Protein AF-V8CB15-F1 (afdb_monomer_lite)

Organism: NCBI:txid1357400

Sequence (154 aa):
MNNYNKEKVLSCLHLIQDHIKQIEEIVETHRDIIMREHLSDYCKWDNPPNNTREIYNGIEPKIGVLVKNQLKNILEQRWWSEQEFLDFFDESYSKTTFGINYPLLSLYRFDDKLYPRYYKYPLLVNAKECYLCSQWFEGSREMVLDFLKQYENL

Structure (mmCIF, N/CA/C/O backbone):
data_AF-V8CB15-F1
#
_entry.id   AF-V8CB15-F1
#
loop_
_atom_site.group_PDB
_atom_site.id
_atom_site.type_symbol
_atom_site.label_atom_id
_atom_site.label_alt_id
_atom_site.label_comp_id
_atom_site.label_asym_id
_atom_site.label_entity_id
_atom_site.label_seq_id
_atom_site.pdbx_PDB_ins_code
_atom_site.Cartn_x
_atom_site.Cartn_y
_atom_site.Cartn_z
_atom_site.occupancy
_atom_site.B_iso_or_equiv
_atom_site.auth_seq_id
_atom_site.auth_comp_id
_atom_site.auth_asym_id
_atom_site.auth_atom_id
_atom_site.pdbx_PDB_model_num
ATOM 1 N N . MET A 1 1 ? -13.269 -11.175 48.840 1.00 55.31 1 MET A N 1
ATOM 2 C CA . MET A 1 1 ? -14.140 -10.314 48.001 1.00 55.31 1 MET A CA 1
ATOM 3 C C . MET A 1 1 ? -15.584 -10.753 48.181 1.00 55.31 1 MET A C 1
ATOM 5 O O . MET A 1 1 ? -15.886 -11.893 47.853 1.00 55.31 1 MET A O 1
ATOM 9 N N . ASN A 1 2 ? -16.438 -9.896 48.751 1.00 68.50 2 ASN A N 1
ATOM 10 C CA . ASN A 1 2 ? -17.858 -10.197 48.967 1.00 68.50 2 ASN A CA 1
ATOM 11 C C . ASN A 1 2 ? -18.604 -10.276 47.617 1.00 68.50 2 ASN A C 1
ATOM 13 O O . ASN A 1 2 ? -18.230 -9.563 46.684 1.00 68.50 2 ASN A O 1
ATOM 17 N N . ASN A 1 3 ? -19.619 -11.138 47.509 1.00 71.19 3 ASN A N 1
ATOM 18 C CA . ASN A 1 3 ? -20.297 -11.497 46.250 1.00 71.19 3 ASN A CA 1
ATOM 19 C C . ASN A 1 3 ? -20.827 -10.259 45.493 1.00 71.19 3 ASN A C 1
ATOM 21 O O . ASN A 1 3 ? -20.635 -10.112 44.291 1.00 71.19 3 ASN A O 1
ATOM 25 N N . TYR A 1 4 ? -21.323 -9.280 46.250 1.00 71.69 4 TYR A N 1
ATOM 26 C CA . TYR A 1 4 ? -21.790 -7.979 45.766 1.00 71.69 4 TYR A CA 1
ATOM 27 C C . TYR A 1 4 ? -20.743 -7.165 44.975 1.00 71.69 4 TYR A C 1
ATOM 29 O O . TYR A 1 4 ? -21.076 -6.484 44.008 1.00 71.69 4 TYR A O 1
ATOM 37 N N . ASN A 1 5 ? -19.457 -7.247 45.342 1.00 79.94 5 ASN A N 1
ATOM 38 C CA . ASN A 1 5 ? -18.394 -6.554 44.603 1.00 79.94 5 ASN A CA 1
ATOM 39 C C . ASN A 1 5 ? -18.038 -7.266 43.293 1.00 79.94 5 ASN A C 1
ATOM 41 O O . ASN A 1 5 ? -17.553 -6.614 42.374 1.00 79.94 5 ASN A O 1
ATOM 45 N N . LYS A 1 6 ? -18.275 -8.580 43.189 1.00 80.88 6 LYS A N 1
ATOM 46 C CA . LYS A 1 6 ? -18.034 -9.323 41.946 1.00 80.88 6 LYS A CA 1
ATOM 47 C C . LYS A 1 6 ? -19.081 -8.979 40.891 1.00 80.88 6 LYS A C 1
ATOM 49 O O . LYS A 1 6 ? -18.710 -8.741 39.749 1.00 80.88 6 LYS A O 1
ATOM 54 N N . GLU A 1 7 ? -20.351 -8.872 41.281 1.00 87.75 7 GLU A N 1
ATOM 55 C CA . GLU A 1 7 ? -21.432 -8.514 40.352 1.00 87.75 7 GLU A CA 1
ATOM 56 C C . GLU A 1 7 ? -21.274 -7.105 39.778 1.00 87.75 7 GLU A C 1
ATOM 58 O O . GLU A 1 7 ? -21.422 -6.918 38.575 1.00 87.75 7 GLU A O 1
ATOM 63 N N . LYS A 1 8 ? -20.875 -6.120 40.596 1.00 88.38 8 LYS A N 1
ATOM 64 C CA . LYS A 1 8 ? -20.586 -4.766 40.093 1.00 88.38 8 LYS A CA 1
ATOM 65 C C . LYS A 1 8 ? -19.457 -4.746 39.066 1.00 88.38 8 LYS A C 1
ATOM 67 O O . LYS A 1 8 ? -19.575 -4.070 38.050 1.00 88.38 8 LYS A O 1
ATOM 72 N N . VAL A 1 9 ? -18.373 -5.481 39.325 1.00 88.38 9 VAL A N 1
ATOM 73 C CA . VAL A 1 9 ? -17.241 -5.577 38.391 1.00 88.38 9 VAL A CA 1
ATOM 74 C C . VAL A 1 9 ? -17.665 -6.272 37.096 1.00 88.38 9 VAL A C 1
ATOM 76 O O . VAL A 1 9 ? -17.308 -5.795 36.022 1.00 88.38 9 VAL A O 1
ATOM 79 N N . LEU A 1 10 ? -18.469 -7.338 37.179 1.00 90.50 10 LEU A N 1
ATOM 80 C CA . LEU A 1 10 ? -19.025 -8.011 36.001 1.00 90.50 10 LEU A CA 1
ATOM 81 C C . LEU A 1 10 ? -19.904 -7.077 35.162 1.00 90.50 10 LEU A C 1
ATOM 83 O O . LEU A 1 10 ? -19.750 -7.030 33.946 1.00 90.50 10 LEU A O 1
ATOM 87 N N . SER A 1 11 ? -20.792 -6.309 35.795 1.00 91.56 11 SER A N 1
ATOM 88 C CA . SER A 1 11 ? -21.647 -5.357 35.079 1.00 91.56 11 SER A CA 1
ATOM 89 C C . SER A 1 11 ? -20.836 -4.273 34.372 1.00 91.56 11 SER A C 1
ATOM 91 O O . SER A 1 11 ? -21.135 -3.940 33.228 1.00 91.56 11 SER A O 1
ATOM 93 N N . CYS A 1 12 ? -19.781 -3.752 35.007 1.00 90.31 12 CYS A N 1
ATOM 94 C CA . CYS A 1 12 ? -18.884 -2.797 34.355 1.00 90.31 12 CYS A CA 1
ATOM 95 C C . CYS A 1 12 ? -18.137 -3.419 33.166 1.00 90.31 12 CYS A C 1
ATOM 97 O O . CYS A 1 12 ? -17.974 -2.754 32.148 1.00 90.31 12 CYS A O 1
ATOM 99 N N . LEU A 1 13 ? -17.700 -4.678 33.270 1.00 91.38 13 LEU A N 1
ATOM 100 C CA . LEU A 1 13 ? -17.035 -5.378 32.168 1.00 91.38 13 LEU A CA 1
ATOM 101 C C . LEU A 1 13 ? -17.964 -5.568 30.967 1.00 91.38 13 LEU A C 1
ATOM 103 O O . LEU A 1 13 ? -17.555 -5.258 29.852 1.00 91.38 13 LEU A O 1
ATOM 107 N N . HIS A 1 14 ? -19.209 -5.999 31.189 1.00 92.75 14 HIS A N 1
ATOM 108 C CA . HIS A 1 14 ? -20.195 -6.107 30.110 1.00 92.75 14 HIS A CA 1
ATOM 109 C C . HIS A 1 14 ? -20.458 -4.752 29.444 1.00 92.75 14 HIS A C 1
ATOM 111 O O . HIS A 1 14 ? -20.492 -4.671 28.222 1.00 92.75 14 HIS A O 1
ATOM 117 N N . LEU A 1 15 ? -20.558 -3.673 30.229 1.00 94.12 15 LEU A N 1
ATOM 118 C CA . LEU A 1 15 ? -20.746 -2.327 29.683 1.00 94.12 15 LEU A CA 1
ATOM 119 C C . LEU A 1 15 ? -19.559 -1.889 28.806 1.00 94.12 15 LEU A C 1
ATOM 121 O O . LEU A 1 15 ? -19.750 -1.314 27.739 1.00 94.12 15 LEU A O 1
ATOM 125 N N . ILE A 1 16 ? -18.328 -2.181 29.241 1.00 93.62 16 ILE A N 1
ATOM 126 C CA . ILE A 1 16 ? -17.115 -1.891 28.463 1.00 93.62 16 ILE A CA 1
ATOM 127 C C . ILE A 1 16 ? -17.101 -2.700 27.162 1.00 93.62 16 ILE A C 1
ATOM 129 O O . ILE A 1 16 ? -16.774 -2.150 26.115 1.00 93.62 16 ILE A O 1
ATOM 133 N N . GLN A 1 17 ? -17.472 -3.980 27.211 1.00 94.12 17 GLN A N 1
ATOM 134 C CA . GLN A 1 17 ? -17.543 -4.839 26.026 1.00 94.12 17 GLN A CA 1
ATOM 135 C C . GLN A 1 17 ? -18.576 -4.332 25.013 1.00 94.12 17 GLN A C 1
ATOM 137 O O . GLN A 1 17 ? -18.271 -4.255 23.824 1.00 94.12 17 GLN A O 1
ATOM 142 N N . ASP A 1 18 ? -19.753 -3.911 25.477 1.00 95.56 18 ASP A N 1
ATOM 143 C CA . ASP A 1 18 ? -20.781 -3.321 24.616 1.00 95.56 18 ASP A CA 1
ATOM 144 C C . ASP A 1 18 ? -20.306 -2.015 23.971 1.00 95.56 18 ASP A C 1
ATOM 146 O O . ASP A 1 18 ? -20.533 -1.790 22.782 1.00 95.56 18 ASP A O 1
ATOM 150 N N . HIS A 1 19 ? -19.610 -1.158 24.724 1.00 92.75 19 HIS A N 1
ATOM 151 C CA . HIS A 1 19 ? -19.047 0.075 24.175 1.00 92.75 19 HIS A CA 1
ATOM 152 C C . HIS A 1 19 ? -17.961 -0.198 23.128 1.00 92.75 19 HIS A C 1
ATOM 154 O O . HIS A 1 19 ? -17.941 0.472 22.098 1.00 92.75 19 HIS A O 1
ATOM 160 N N . ILE A 1 20 ? -17.083 -1.181 23.356 1.00 92.06 20 ILE A N 1
ATOM 161 C CA . ILE A 1 20 ? -16.073 -1.594 22.367 1.00 92.06 20 ILE A CA 1
ATOM 162 C C . ILE A 1 20 ? -16.763 -2.042 21.079 1.00 92.06 20 ILE A C 1
ATOM 164 O O . ILE A 1 20 ? -16.427 -1.544 20.008 1.00 92.06 20 ILE A O 1
ATOM 168 N N . LYS A 1 21 ? -17.789 -2.889 21.192 1.00 91.75 21 LYS A N 1
ATOM 169 C CA . LYS A 1 21 ? -18.546 -3.373 20.035 1.00 91.75 21 LYS A CA 1
ATOM 170 C C . LYS A 1 21 ? -19.199 -2.232 19.244 1.00 91.75 21 LYS A C 1
ATOM 172 O O . LYS A 1 21 ? -19.147 -2.223 18.019 1.00 91.75 21 LYS A O 1
ATOM 177 N N . GLN A 1 22 ? -19.784 -1.247 19.930 1.00 91.38 22 GLN A N 1
ATOM 178 C CA . GLN A 1 22 ? -20.363 -0.071 19.269 1.00 91.38 22 GLN A CA 1
ATOM 179 C C . GLN A 1 22 ? -19.300 0.766 18.543 1.00 91.38 22 GLN A C 1
ATOM 181 O O . GLN A 1 22 ? -19.551 1.261 17.447 1.00 91.38 22 GLN A O 1
ATOM 186 N N . ILE A 1 23 ? -18.107 0.918 19.125 1.00 88.94 23 ILE A N 1
ATOM 187 C CA . ILE A 1 23 ? -16.990 1.622 18.479 1.00 88.94 23 ILE A CA 1
ATOM 188 C C . ILE A 1 23 ? -16.541 0.874 17.219 1.00 88.94 23 ILE A C 1
ATOM 190 O O . ILE A 1 23 ? -16.336 1.509 16.187 1.00 88.94 23 ILE A O 1
ATOM 194 N N . GLU A 1 24 ? -16.430 -0.453 17.279 1.00 82.31 24 GLU A N 1
ATOM 195 C CA . GLU A 1 24 ? -16.081 -1.289 16.124 1.00 82.31 24 GLU A CA 1
ATOM 196 C C . GLU A 1 24 ? -17.104 -1.135 14.986 1.00 82.31 24 GLU A C 1
ATOM 198 O O . GLU A 1 24 ? -16.712 -0.895 13.844 1.00 82.31 24 GLU A O 1
ATOM 203 N N . GLU A 1 25 ? -18.408 -1.167 15.291 1.00 88.44 25 GLU A N 1
ATOM 204 C CA . GLU A 1 25 ? -19.475 -0.937 14.302 1.00 88.44 25 GLU A CA 1
ATOM 205 C C . GLU A 1 25 ? -19.405 0.464 13.675 1.00 88.44 25 GLU A C 1
ATOM 207 O O . GLU A 1 25 ? -19.596 0.616 12.464 1.00 88.44 25 GLU A O 1
ATOM 212 N N . ILE A 1 26 ? -19.103 1.497 14.470 1.00 85.81 26 ILE A N 1
ATOM 213 C CA . ILE A 1 26 ? -18.939 2.867 13.968 1.00 85.81 26 ILE A CA 1
ATOM 214 C C . ILE A 1 26 ? -17.732 2.954 13.035 1.00 85.81 26 ILE A C 1
ATOM 216 O O . ILE A 1 26 ? -17.846 3.542 11.961 1.00 85.81 26 ILE A O 1
ATOM 220 N N . VAL A 1 27 ? -16.594 2.371 13.419 1.00 78.50 27 VAL A N 1
ATOM 221 C CA . VAL A 1 27 ? -15.369 2.371 12.607 1.00 78.50 27 VAL A CA 1
ATOM 222 C C . VAL A 1 27 ? -15.600 1.649 11.281 1.00 78.50 27 VAL A C 1
ATOM 224 O O . VAL A 1 27 ? -15.218 2.179 10.236 1.00 78.50 27 VAL A O 1
ATOM 227 N N . GLU A 1 28 ? -16.275 0.498 11.295 1.00 75.88 28 GLU A N 1
ATOM 228 C CA . GLU A 1 28 ? -16.602 -0.242 10.072 1.00 75.88 28 GLU A CA 1
ATOM 229 C C . GLU A 1 28 ? -17.559 0.550 9.176 1.00 75.88 28 GLU A C 1
ATOM 231 O O . GLU A 1 28 ? -17.328 0.693 7.979 1.00 75.88 28 GLU A O 1
ATOM 236 N N . THR A 1 29 ? -18.589 1.166 9.761 1.00 77.06 29 THR A N 1
ATOM 237 C CA . THR A 1 29 ? -19.526 2.017 9.014 1.00 77.06 29 THR A CA 1
ATOM 238 C C . THR A 1 29 ? -18.815 3.221 8.395 1.00 77.06 29 THR A C 1
ATOM 240 O O . THR A 1 29 ? -19.098 3.594 7.258 1.00 77.06 29 THR A O 1
ATOM 243 N N . HIS A 1 30 ? -17.877 3.836 9.120 1.00 76.94 30 HIS A N 1
ATOM 244 C CA . HIS A 1 30 ? -17.100 4.962 8.608 1.00 76.94 30 HIS A CA 1
ATOM 245 C C . HIS A 1 30 ? -16.177 4.534 7.466 1.00 76.94 30 HIS A C 1
ATOM 247 O O . HIS A 1 30 ? -16.105 5.233 6.457 1.00 76.94 30 HIS A O 1
ATOM 253 N N . ARG A 1 31 ? -15.533 3.362 7.583 1.00 68.44 31 ARG A N 1
ATOM 254 C CA . ARG A 1 31 ? -14.768 2.752 6.487 1.00 68.44 31 ARG A CA 1
ATOM 255 C C . ARG A 1 31 ? -15.654 2.599 5.254 1.00 68.44 31 ARG A C 1
ATOM 257 O O . ARG A 1 31 ? -15.278 3.057 4.181 1.00 68.44 31 ARG A O 1
ATOM 264 N N . ASP A 1 32 ? -16.845 2.038 5.420 1.00 67.38 32 ASP A N 1
ATOM 265 C CA . ASP A 1 32 ? -17.828 1.852 4.353 1.00 67.38 32 ASP A CA 1
ATOM 266 C C . ASP A 1 32 ? -18.251 3.169 3.688 1.00 67.38 32 ASP A C 1
ATOM 268 O O . ASP A 1 32 ? -18.357 3.240 2.465 1.00 67.38 32 ASP A O 1
ATOM 272 N N . ILE A 1 33 ? -18.492 4.222 4.474 1.00 71.75 33 ILE A N 1
ATOM 273 C CA . ILE A 1 33 ? -18.868 5.549 3.965 1.00 71.75 33 ILE A CA 1
ATOM 274 C C . ILE A 1 33 ? -17.726 6.153 3.151 1.00 71.75 33 ILE A C 1
ATOM 276 O O . ILE A 1 33 ? -17.956 6.565 2.016 1.00 71.75 33 ILE A O 1
ATOM 280 N N . ILE A 1 34 ? -16.503 6.147 3.686 1.00 68.50 34 ILE A N 1
ATOM 281 C CA . ILE A 1 34 ? -15.326 6.683 2.991 1.00 68.50 34 ILE A CA 1
ATOM 282 C C . ILE A 1 34 ? -15.082 5.901 1.693 1.00 68.50 34 ILE A C 1
ATOM 284 O O . ILE A 1 34 ? -14.853 6.495 0.638 1.00 68.50 34 ILE A O 1
ATOM 288 N N . MET A 1 35 ? -15.198 4.570 1.736 1.00 64.75 35 MET A N 1
ATOM 289 C CA . MET A 1 35 ? -15.091 3.733 0.541 1.00 64.75 35 MET A CA 1
ATOM 290 C C . MET A 1 35 ? -16.180 4.089 -0.478 1.00 64.75 35 MET A C 1
ATOM 292 O O . MET A 1 35 ? -15.878 4.215 -1.661 1.00 64.75 35 MET A O 1
ATOM 296 N N . ARG A 1 36 ? -17.430 4.316 -0.044 1.00 65.62 36 ARG A N 1
ATOM 297 C CA . ARG A 1 36 ? -18.547 4.703 -0.927 1.00 65.62 36 ARG A CA 1
ATOM 298 C C . ARG A 1 36 ? -18.391 6.089 -1.542 1.00 65.62 36 ARG A C 1
ATOM 300 O O . ARG A 1 36 ? -18.732 6.250 -2.711 1.00 65.62 36 ARG A O 1
ATOM 307 N N . GLU A 1 37 ? -17.871 7.064 -0.805 1.00 65.00 37 GLU A N 1
ATOM 308 C CA . GLU A 1 37 ? -17.544 8.384 -1.355 1.00 65.00 37 GLU A CA 1
ATOM 309 C C . GLU A 1 37 ? -16.443 8.278 -2.425 1.00 65.00 37 GLU A C 1
ATOM 311 O O . GLU A 1 37 ? -16.553 8.894 -3.487 1.00 65.00 37 GLU A O 1
ATOM 316 N N . HIS A 1 38 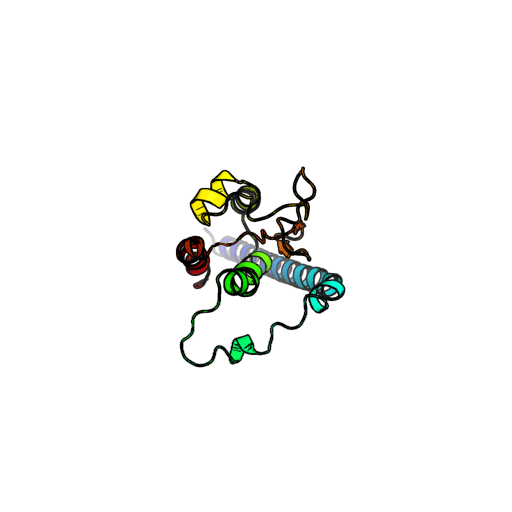? -15.451 7.403 -2.222 1.00 59.00 38 HIS A N 1
ATOM 317 C CA . HIS A 1 38 ? -14.384 7.144 -3.196 1.00 59.00 38 HIS A CA 1
ATOM 318 C C . HIS A 1 38 ? -14.747 6.163 -4.333 1.00 59.00 38 HIS A C 1
ATOM 320 O O . HIS A 1 38 ? -14.019 6.091 -5.331 1.00 59.00 38 HIS A O 1
ATOM 326 N N . LEU A 1 39 ? -15.886 5.453 -4.275 1.00 50.75 39 LEU A N 1
ATOM 327 C CA . LEU A 1 39 ? -16.321 4.511 -5.327 1.00 50.75 39 LEU A CA 1
ATOM 328 C C . LEU A 1 39 ? -16.460 5.175 -6.711 1.00 50.75 39 LEU A C 1
ATOM 330 O O . LEU A 1 39 ? -16.290 4.502 -7.727 1.00 50.75 39 LEU A O 1
ATOM 334 N N . SER A 1 40 ? -16.714 6.486 -6.780 1.00 51.41 40 SER A N 1
ATOM 335 C CA . SER A 1 40 ? -16.752 7.253 -8.040 1.00 51.41 40 SER A CA 1
ATOM 336 C C . SER A 1 40 ? -15.450 7.145 -8.852 1.00 51.41 40 SER A C 1
ATOM 338 O O . SER A 1 40 ? -15.488 7.054 -10.085 1.00 51.41 40 SER A O 1
ATOM 340 N N . ASP A 1 41 ? -14.301 7.127 -8.175 1.00 47.88 41 ASP A N 1
ATOM 341 C CA . ASP A 1 41 ? -12.984 7.050 -8.816 1.00 47.88 41 ASP A CA 1
ATOM 342 C C . ASP A 1 41 ? -12.465 5.611 -8.894 1.00 47.88 41 ASP A C 1
ATOM 344 O O . ASP A 1 41 ? -11.790 5.246 -9.861 1.00 47.88 41 ASP A O 1
ATOM 348 N N . TYR A 1 42 ? -12.884 4.762 -7.951 1.00 47.81 42 TYR A N 1
ATOM 349 C CA . TYR A 1 42 ? -12.592 3.329 -7.932 1.00 47.81 42 TYR A CA 1
ATOM 350 C C . TYR A 1 42 ? -13.239 2.580 -9.114 1.00 47.81 42 TYR A C 1
ATOM 352 O O . TYR A 1 42 ? -12.598 1.755 -9.765 1.00 47.81 42 TYR A O 1
ATOM 360 N N . CYS A 1 43 ? -14.477 2.933 -9.482 1.00 44.28 43 CYS A N 1
ATOM 361 C CA . CYS A 1 43 ? -15.183 2.369 -10.641 1.00 44.28 43 CYS A CA 1
ATOM 362 C C . CYS A 1 43 ? -14.553 2.751 -11.997 1.00 44.28 43 CYS A C 1
ATOM 364 O O . CYS A 1 43 ? -14.877 2.140 -13.015 1.00 44.28 43 CYS A O 1
ATOM 366 N N . LYS A 1 44 ? -13.643 3.739 -12.035 1.00 45.81 44 LYS A N 1
ATOM 367 C CA . LYS A 1 44 ? -12.914 4.164 -13.245 1.00 45.81 44 LYS A CA 1
ATOM 368 C C . LYS A 1 44 ? -11.548 3.494 -13.405 1.00 45.81 44 LYS A C 1
ATOM 370 O O . LYS A 1 44 ? -10.870 3.774 -14.396 1.00 45.81 44 LYS A O 1
ATOM 375 N N . TRP A 1 45 ? -11.132 2.622 -12.478 1.00 48.12 45 TRP A N 1
ATOM 376 C CA . TRP A 1 45 ? -9.894 1.825 -12.593 1.00 48.12 45 TRP A CA 1
ATOM 377 C C . TRP A 1 45 ? -9.970 0.681 -13.612 1.00 48.12 45 TRP A C 1
ATOM 379 O O . TRP A 1 45 ? -9.034 -0.121 -13.702 1.00 48.12 45 TRP A O 1
ATOM 389 N N . ASP A 1 46 ? -11.075 0.669 -14.366 1.00 43.94 46 ASP A N 1
ATOM 390 C CA . ASP A 1 46 ? -11.608 -0.377 -15.222 1.00 43.94 46 ASP A CA 1
ATOM 391 C C . ASP A 1 46 ? -11.801 -1.699 -14.481 1.00 43.94 46 ASP A C 1
ATOM 393 O O . ASP A 1 46 ? -10.968 -2.124 -13.679 1.00 43.94 46 ASP A O 1
ATOM 397 N N . ASN A 1 47 ? -12.940 -2.345 -14.755 1.00 47.59 47 ASN A N 1
ATOM 398 C CA . ASN A 1 47 ? -13.207 -3.716 -14.342 1.00 47.59 47 ASN A CA 1
ATOM 399 C C . ASN A 1 47 ? -11.904 -4.517 -14.476 1.00 47.59 47 ASN A C 1
ATOM 401 O O . ASN A 1 47 ? -11.364 -4.557 -15.594 1.00 47.59 47 ASN A O 1
ATOM 405 N N . PRO A 1 48 ? -11.376 -5.163 -13.411 1.00 43.22 48 PRO A N 1
ATOM 406 C CA . PRO A 1 48 ? -10.449 -6.250 -13.668 1.00 43.22 48 PRO A CA 1
ATOM 407 C C . PRO A 1 48 ? -11.166 -7.119 -14.704 1.00 43.22 48 PRO A C 1
ATOM 409 O O . PRO A 1 48 ? -12.378 -7.336 -14.557 1.00 43.22 48 PRO A O 1
ATOM 412 N N . PRO A 1 49 ? -10.511 -7.549 -15.799 1.00 36.19 49 PRO A N 1
ATOM 413 C CA . PRO A 1 49 ? -11.149 -8.546 -16.639 1.00 36.19 49 PRO A CA 1
ATOM 414 C C . PRO A 1 49 ? -11.684 -9.624 -15.691 1.00 36.19 49 PRO A C 1
ATOM 416 O O . PRO A 1 49 ? -11.013 -9.946 -14.706 1.00 36.19 49 PRO A O 1
ATOM 419 N N . ASN A 1 50 ? -12.887 -10.145 -15.952 1.00 39.09 50 ASN A N 1
ATOM 420 C CA . ASN A 1 50 ? -13.525 -11.228 -15.183 1.00 39.09 50 ASN A CA 1
ATOM 421 C C . ASN A 1 50 ? -12.590 -12.450 -14.925 1.00 39.09 50 ASN A C 1
ATOM 423 O O . ASN A 1 50 ? -12.941 -13.356 -14.175 1.00 39.09 50 ASN A O 1
ATOM 427 N N . ASN A 1 51 ? -11.377 -12.430 -15.488 1.00 43.84 51 ASN A N 1
ATOM 428 C CA . ASN A 1 51 ? -10.123 -13.091 -15.120 1.00 43.84 51 ASN A CA 1
ATOM 429 C C . ASN A 1 51 ? -9.891 -13.443 -13.646 1.00 43.84 51 ASN A C 1
ATOM 431 O O . ASN A 1 51 ? -9.322 -14.500 -13.430 1.00 43.84 51 ASN A O 1
ATOM 435 N N . THR A 1 52 ? -10.374 -12.753 -12.606 1.00 43.62 52 THR A N 1
ATOM 436 C CA . THR A 1 52 ? -10.171 -13.323 -11.246 1.00 43.62 52 THR A CA 1
ATOM 437 C C . THR A 1 52 ? -10.810 -14.720 -11.092 1.00 43.62 52 THR A C 1
ATOM 439 O O . THR A 1 52 ? -10.369 -15.505 -10.260 1.00 43.62 52 THR A O 1
ATOM 442 N N . ARG A 1 53 ? -11.795 -15.069 -11.941 1.00 40.25 53 ARG A N 1
ATOM 443 C CA . ARG A 1 53 ? -12.349 -16.431 -12.094 1.00 40.25 53 ARG A CA 1
ATOM 444 C C . ARG A 1 53 ? -11.892 -17.157 -13.374 1.00 40.25 53 ARG A C 1
ATOM 446 O O . ARG A 1 53 ? -12.184 -18.336 -13.529 1.00 40.25 53 ARG A O 1
ATOM 453 N N . GLU A 1 54 ? -11.167 -16.472 -14.258 1.00 41.03 54 GLU A N 1
ATOM 454 C CA . GLU A 1 54 ? -10.661 -16.949 -15.555 1.00 41.03 54 GLU A CA 1
ATOM 455 C C . GLU A 1 54 ? -9.114 -16.890 -15.648 1.00 41.03 54 GLU A C 1
ATOM 457 O O . GLU A 1 54 ? -8.558 -16.686 -16.730 1.00 41.03 54 GLU A O 1
ATOM 462 N N . ILE A 1 55 ? -8.377 -17.099 -14.545 1.00 47.41 55 ILE A N 1
ATOM 463 C CA . ILE A 1 55 ? -6.966 -17.527 -14.627 1.00 47.41 55 ILE A CA 1
ATOM 464 C C . ILE A 1 55 ? -6.986 -18.980 -15.133 1.00 47.41 55 ILE A C 1
ATOM 466 O O . ILE A 1 55 ? -6.906 -19.946 -14.378 1.00 47.41 55 ILE A O 1
ATOM 470 N N . TYR A 1 56 ? -7.210 -19.132 -16.438 1.00 45.97 56 TYR A N 1
ATOM 471 C CA . TYR A 1 56 ? -7.232 -20.396 -17.160 1.00 45.97 56 TYR A CA 1
ATOM 472 C C . TYR A 1 56 ? -5.820 -21.021 -17.213 1.00 45.97 56 TYR A C 1
ATOM 474 O O . TYR A 1 56 ? -4.840 -20.361 -17.556 1.00 45.97 56 TYR A O 1
ATOM 482 N N . ASN A 1 57 ? -5.754 -22.335 -16.971 1.00 50.50 57 ASN A N 1
ATOM 483 C CA . ASN A 1 57 ? -4.709 -23.268 -17.430 1.00 50.50 57 ASN A CA 1
ATOM 484 C C . ASN A 1 57 ? -3.289 -23.159 -16.830 1.00 50.50 57 ASN A C 1
ATOM 486 O O . ASN A 1 57 ? -2.314 -23.406 -17.535 1.00 50.50 57 ASN A O 1
ATOM 490 N N . GLY A 1 58 ? -3.141 -22.851 -15.536 1.00 56.50 58 GLY A N 1
ATOM 491 C CA . GLY A 1 58 ? -1.849 -23.008 -14.840 1.00 56.50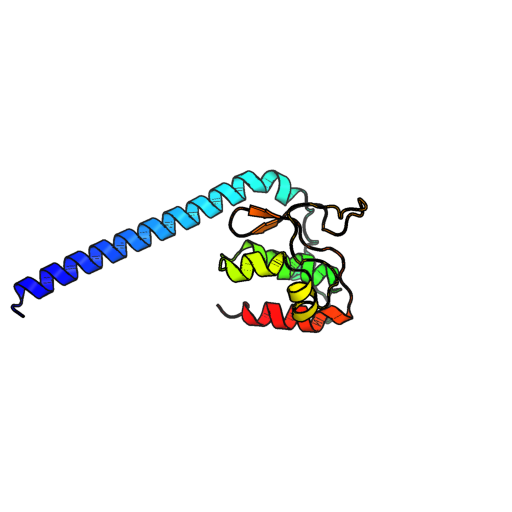 58 GLY A CA 1
ATOM 492 C C . GLY A 1 58 ? -0.757 -22.007 -15.243 1.00 56.50 58 GLY A C 1
ATOM 493 O O . GLY A 1 58 ? 0.418 -22.251 -14.981 1.00 56.50 58 GLY A O 1
ATOM 494 N N . ILE A 1 59 ? -1.130 -20.889 -15.876 1.00 68.69 59 ILE A N 1
ATOM 495 C CA . ILE A 1 59 ? -0.209 -19.799 -16.217 1.00 68.69 59 ILE A CA 1
ATOM 496 C C . ILE A 1 59 ? -0.235 -18.760 -15.098 1.00 68.69 59 ILE A C 1
ATOM 498 O O . ILE A 1 59 ? -1.277 -18.185 -14.785 1.00 68.69 59 ILE A O 1
ATOM 502 N N . GLU A 1 60 ? 0.928 -18.503 -14.513 1.00 77.50 60 GLU A N 1
ATOM 503 C CA . GLU A 1 60 ? 1.087 -17.529 -13.441 1.00 77.50 60 GLU A CA 1
ATOM 504 C C . GLU A 1 60 ? 0.916 -16.083 -13.968 1.00 77.50 60 GLU A C 1
ATOM 506 O O . GLU A 1 60 ? 1.491 -15.731 -15.006 1.00 77.50 60 GLU A O 1
ATOM 511 N N . PRO A 1 61 ? 0.135 -15.210 -13.298 1.00 84.81 61 PRO A N 1
ATOM 512 C CA . PRO A 1 61 ? -0.068 -13.836 -13.756 1.00 84.81 61 PRO A CA 1
ATOM 513 C C . PRO A 1 61 ? 1.232 -13.032 -13.669 1.00 84.81 61 PRO A C 1
ATOM 515 O O . PRO A 1 61 ? 1.974 -13.190 -12.706 1.00 84.81 61 PRO A O 1
ATOM 518 N N . LYS A 1 62 ? 1.484 -12.115 -14.618 1.00 90.06 62 LYS A N 1
ATOM 519 C CA . LYS A 1 62 ? 2.627 -11.171 -14.575 1.00 90.06 62 LYS A CA 1
ATOM 520 C C . LYS A 1 62 ? 2.671 -10.398 -13.255 1.00 90.06 62 LYS A C 1
ATOM 522 O O . LYS A 1 62 ? 1.616 -10.041 -12.729 1.00 90.06 62 LYS A O 1
ATOM 527 N N . 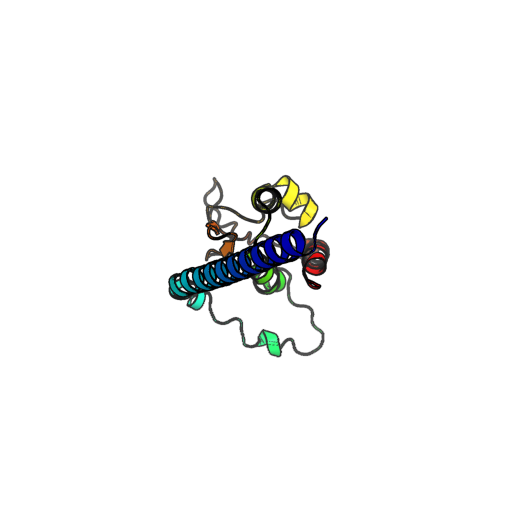ILE A 1 63 ? 3.867 -10.047 -12.778 1.00 92.44 63 ILE A N 1
ATOM 528 C CA . ILE A 1 63 ? 4.033 -9.428 -11.451 1.00 92.44 63 ILE A CA 1
ATOM 529 C C . ILE A 1 63 ? 3.233 -8.132 -11.292 1.00 92.44 63 ILE A C 1
ATOM 531 O O . ILE A 1 63 ? 2.580 -7.920 -10.275 1.00 92.44 63 ILE A O 1
ATOM 535 N N . GLY A 1 64 ? 3.190 -7.299 -12.336 1.00 89.31 64 GLY A N 1
ATOM 536 C CA . GLY A 1 64 ? 2.404 -6.067 -12.316 1.00 89.31 64 GLY A CA 1
ATOM 537 C C . GLY A 1 64 ? 0.911 -6.329 -12.098 1.00 89.31 64 GLY A C 1
ATOM 538 O O . GLY A 1 64 ? 0.267 -5.575 -11.381 1.00 89.31 64 GLY A O 1
ATOM 539 N N . VAL A 1 65 ? 0.368 -7.421 -12.651 1.00 88.56 65 VAL A N 1
ATOM 540 C CA . VAL A 1 65 ? -1.037 -7.826 -12.456 1.00 88.56 65 VAL A CA 1
ATOM 541 C C . VAL A 1 65 ? -1.254 -8.371 -11.047 1.00 88.56 65 VAL A C 1
ATOM 543 O O . VAL A 1 65 ? -2.233 -8.000 -10.403 1.00 88.56 65 VAL A O 1
ATOM 546 N N . LEU A 1 66 ? -0.334 -9.206 -10.556 1.00 90.38 66 LEU A N 1
ATOM 547 C CA . LEU A 1 66 ? -0.371 -9.729 -9.190 1.00 90.38 66 LEU A CA 1
ATOM 548 C C . LEU A 1 66 ? -0.405 -8.588 -8.173 1.00 90.38 66 LEU A C 1
ATOM 550 O O . LEU A 1 66 ? -1.295 -8.542 -7.333 1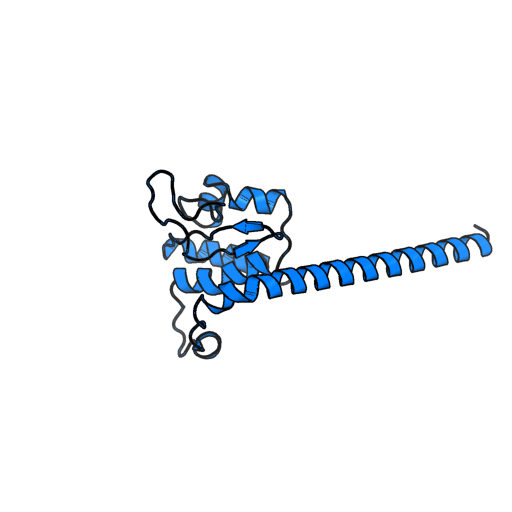.00 90.38 66 LEU A O 1
ATOM 554 N N . VAL A 1 67 ? 0.498 -7.617 -8.302 1.00 93.00 67 VAL A N 1
ATOM 555 C CA . VAL A 1 67 ? 0.549 -6.453 -7.414 1.00 93.00 67 VAL A CA 1
ATOM 556 C C . VAL A 1 67 ? -0.703 -5.589 -7.547 1.00 93.00 67 VAL A C 1
ATOM 558 O O . VAL A 1 67 ? -1.315 -5.222 -6.543 1.00 93.00 67 VAL A O 1
ATOM 561 N N . LYS A 1 68 ? -1.104 -5.288 -8.788 1.00 88.12 68 LYS A N 1
ATOM 562 C CA . LYS A 1 68 ? -2.276 -4.459 -9.084 1.00 88.12 68 LYS A CA 1
ATOM 563 C C . LYS A 1 68 ? -3.551 -5.014 -8.441 1.00 88.12 68 LYS A C 1
ATOM 565 O O . LYS A 1 68 ? -4.412 -4.229 -8.058 1.00 88.12 68 LYS A O 1
ATOM 570 N N . ASN A 1 69 ? -3.661 -6.337 -8.330 1.00 86.56 69 ASN A N 1
ATOM 571 C CA . ASN A 1 69 ? -4.848 -7.003 -7.809 1.00 86.56 69 ASN A CA 1
ATOM 572 C C . ASN A 1 69 ? -4.698 -7.391 -6.332 1.00 86.56 69 ASN A C 1
ATOM 574 O O . ASN A 1 69 ? -5.495 -6.967 -5.506 1.00 86.56 69 ASN A O 1
ATOM 578 N N . GLN A 1 70 ? -3.700 -8.203 -5.987 1.00 90.69 70 GLN A N 1
ATOM 579 C CA . GLN A 1 70 ? -3.584 -8.807 -4.658 1.00 90.69 70 GLN A CA 1
ATOM 580 C C . GLN A 1 70 ? -2.961 -7.853 -3.638 1.00 90.69 70 GLN A C 1
ATOM 582 O O . GLN A 1 70 ? -3.566 -7.601 -2.599 1.00 90.69 70 GLN A O 1
ATOM 587 N N . LEU A 1 71 ? -1.791 -7.280 -3.944 1.00 93.31 71 LEU A N 1
ATOM 588 C CA . LEU A 1 71 ? -1.107 -6.372 -3.015 1.00 93.31 71 LEU A CA 1
ATOM 589 C C . LEU A 1 71 ? -1.937 -5.116 -2.754 1.00 93.31 71 LEU A C 1
ATOM 591 O O . LEU A 1 71 ? -2.096 -4.719 -1.606 1.00 93.31 71 LEU A O 1
ATOM 595 N N . LYS A 1 72 ? -2.537 -4.549 -3.806 1.00 91.44 72 LYS A N 1
ATOM 596 C CA . LYS A 1 72 ? -3.511 -3.459 -3.686 1.00 91.44 72 LYS A CA 1
ATOM 597 C C . LYS A 1 72 ? -4.614 -3.781 -2.673 1.00 91.44 72 LYS A C 1
ATOM 599 O O . LYS A 1 72 ? -4.826 -3.006 -1.747 1.00 91.44 72 LYS A O 1
ATOM 604 N N . ASN A 1 73 ? -5.287 -4.921 -2.841 1.00 88.81 73 ASN A N 1
ATOM 605 C CA . ASN A 1 73 ? -6.394 -5.306 -1.968 1.00 88.81 73 ASN A CA 1
ATOM 606 C C . ASN A 1 73 ? -5.939 -5.447 -0.512 1.00 88.81 73 ASN A C 1
ATOM 608 O O . ASN A 1 73 ? -6.599 -4.917 0.375 1.00 88.81 73 ASN A O 1
ATOM 612 N N . ILE A 1 74 ? -4.800 -6.102 -0.268 1.00 91.62 74 ILE A N 1
ATOM 613 C CA . ILE A 1 74 ? -4.256 -6.257 1.088 1.00 91.62 74 ILE A CA 1
ATOM 614 C C . ILE A 1 74 ? -3.934 -4.899 1.725 1.00 91.62 74 ILE A C 1
ATOM 616 O O . ILE A 1 74 ? -4.229 -4.701 2.903 1.00 91.62 74 ILE A O 1
ATOM 620 N N . LEU A 1 75 ? -3.380 -3.954 0.960 1.00 93.94 75 LEU A N 1
ATOM 621 C CA . LEU A 1 75 ? -3.054 -2.617 1.457 1.00 93.94 75 LEU A CA 1
ATOM 622 C C . LEU A 1 75 ? -4.298 -1.822 1.880 1.00 93.94 75 LEU A C 1
ATOM 624 O O . LEU A 1 75 ? -4.255 -1.154 2.907 1.00 93.94 75 LEU A O 1
ATOM 628 N N . GLU A 1 76 ? -5.399 -1.899 1.133 1.00 89.94 76 GLU A N 1
ATOM 629 C CA . GLU A 1 76 ? -6.606 -1.098 1.408 1.00 89.94 76 GLU A CA 1
ATOM 630 C C . GLU A 1 76 ? -7.575 -1.745 2.404 1.00 89.94 76 GLU A C 1
ATOM 632 O O . GLU A 1 76 ? -8.327 -1.049 3.083 1.00 89.94 76 GLU A O 1
ATOM 637 N N . GLN A 1 77 ? -7.586 -3.077 2.501 1.00 86.38 77 GLN A N 1
ATOM 638 C CA . GLN A 1 77 ? -8.523 -3.803 3.369 1.00 86.38 77 GLN A CA 1
ATOM 639 C C . GLN A 1 77 ? -8.087 -3.841 4.835 1.00 86.38 77 GLN A C 1
ATOM 641 O O . GLN A 1 77 ? -8.875 -4.220 5.703 1.00 86.38 77 GLN A O 1
ATOM 646 N N . ARG A 1 78 ? -6.840 -3.467 5.128 1.00 88.12 78 ARG A N 1
ATOM 647 C CA . ARG A 1 78 ? -6.256 -3.566 6.466 1.00 88.12 78 ARG A CA 1
ATOM 648 C C . ARG A 1 78 ? -5.952 -2.192 7.039 1.00 88.12 78 ARG A C 1
ATOM 650 O O . ARG A 1 78 ? -5.619 -1.253 6.321 1.00 88.12 78 ARG A O 1
ATOM 657 N N . TRP A 1 79 ? -6.036 -2.112 8.364 1.00 89.88 79 TRP A N 1
ATOM 658 C CA . TRP A 1 79 ? -5.473 -0.997 9.108 1.00 89.88 79 TRP A CA 1
ATOM 659 C C . TRP A 1 79 ? -4.047 -1.351 9.520 1.00 89.88 79 TRP A C 1
ATOM 661 O O . TRP A 1 79 ? -3.836 -2.263 10.319 1.00 89.88 79 TRP A O 1
ATOM 671 N N . TRP A 1 80 ? -3.078 -0.650 8.951 1.00 93.38 80 TRP A N 1
ATOM 672 C CA . TRP A 1 80 ? -1.658 -0.850 9.221 1.00 93.38 80 TRP A CA 1
ATOM 673 C C . TRP A 1 80 ? -1.253 -0.094 10.479 1.00 93.38 80 TRP A C 1
ATOM 675 O O . TRP A 1 80 ? -1.784 0.990 10.747 1.00 93.38 80 TRP A O 1
ATOM 685 N N . SER A 1 81 ? -0.306 -0.631 11.248 1.00 95.31 81 SER A N 1
ATOM 686 C CA . SER A 1 81 ? 0.296 0.149 12.331 1.00 95.31 81 SER A CA 1
ATOM 687 C C . SER A 1 81 ? 0.974 1.407 11.775 1.00 95.31 81 SER A C 1
ATOM 689 O O . SER A 1 81 ? 1.301 1.487 10.591 1.00 95.31 81 SER A O 1
ATOM 691 N N . GLU A 1 82 ? 1.185 2.414 12.625 1.00 93.44 82 GLU A N 1
ATOM 692 C CA . GLU A 1 82 ? 1.827 3.662 12.195 1.00 93.44 82 GLU A CA 1
ATOM 693 C C . GLU A 1 82 ? 3.215 3.409 11.590 1.00 93.44 82 GLU A C 1
ATOM 695 O O . GLU A 1 82 ? 3.533 3.981 10.551 1.00 93.44 82 GLU A O 1
ATOM 700 N N . GLN A 1 83 ? 3.998 2.503 12.185 1.00 96.62 83 GLN A N 1
ATOM 701 C CA . GLN A 1 83 ? 5.322 2.154 11.677 1.00 96.62 83 GLN A CA 1
ATOM 702 C C . GLN A 1 83 ? 5.249 1.449 10.319 1.00 96.62 83 GLN A C 1
ATOM 704 O O . GLN A 1 83 ? 5.914 1.895 9.395 1.00 96.62 83 GLN A O 1
ATOM 709 N N . GLU A 1 84 ? 4.411 0.415 10.164 1.00 95.94 84 GLU A N 1
ATOM 710 C CA . GLU A 1 84 ? 4.248 -0.272 8.869 1.00 95.94 84 GLU A CA 1
ATOM 711 C C . GLU A 1 84 ? 3.800 0.705 7.778 1.00 95.94 84 GLU A C 1
ATOM 713 O O . GLU A 1 84 ? 4.314 0.694 6.662 1.00 95.94 84 GLU A O 1
ATOM 718 N N . PHE A 1 85 ? 2.862 1.593 8.115 1.00 96.75 85 PHE A N 1
ATOM 719 C CA . PHE A 1 85 ? 2.392 2.601 7.181 1.00 96.75 85 PHE A CA 1
ATOM 720 C C . PHE A 1 85 ? 3.509 3.563 6.767 1.00 96.75 85 PHE A C 1
ATOM 722 O O . PHE A 1 85 ? 3.596 3.889 5.588 1.00 96.75 85 PHE A O 1
ATOM 729 N N . LEU A 1 86 ? 4.362 4.009 7.697 1.00 97.25 86 LEU A N 1
ATOM 730 C CA . LEU A 1 86 ? 5.516 4.861 7.393 1.00 97.25 86 LEU A CA 1
ATOM 731 C C . LEU A 1 86 ? 6.572 4.127 6.560 1.00 97.25 86 LEU A C 1
ATOM 733 O O . LEU A 1 86 ? 7.100 4.709 5.612 1.00 97.25 86 LEU A O 1
ATOM 737 N N . ASP A 1 87 ? 6.827 2.855 6.861 1.00 98.19 87 ASP A N 1
ATOM 738 C CA . ASP A 1 87 ? 7.779 2.012 6.135 1.00 98.19 87 ASP A CA 1
ATOM 739 C C . ASP A 1 87 ? 7.405 1.886 4.649 1.00 98.19 87 ASP A C 1
ATOM 741 O O . ASP A 1 87 ? 8.276 1.869 3.779 1.00 98.19 87 ASP A O 1
ATOM 745 N N . PHE A 1 88 ? 6.111 1.905 4.310 1.00 97.88 88 PHE A N 1
ATOM 746 C CA . PHE A 1 88 ? 5.664 1.898 2.913 1.00 97.88 88 PHE A CA 1
ATOM 747 C C . PHE A 1 88 ? 6.093 3.129 2.105 1.00 97.88 88 PHE A C 1
ATOM 749 O O . PHE A 1 88 ? 6.139 3.051 0.876 1.00 97.88 88 PHE A O 1
ATOM 756 N N . PHE A 1 89 ? 6.422 4.245 2.757 1.00 97.81 89 PHE A N 1
ATOM 757 C CA . PHE A 1 89 ? 6.955 5.445 2.104 1.00 97.81 89 PHE A CA 1
ATOM 758 C C . PHE A 1 89 ? 8.489 5.478 2.084 1.00 97.81 89 PHE A C 1
ATOM 760 O O . PHE A 1 89 ? 9.069 6.397 1.504 1.00 97.81 89 PHE A O 1
ATOM 767 N N . ASP A 1 90 ? 9.153 4.488 2.682 1.00 98.00 90 ASP A N 1
ATOM 768 C CA . ASP A 1 90 ? 10.606 4.399 2.719 1.00 98.00 90 ASP A CA 1
ATOM 769 C C . ASP A 1 90 ? 11.152 3.573 1.543 1.00 98.00 90 ASP A C 1
ATOM 771 O O . ASP A 1 90 ? 10.732 2.444 1.257 1.00 98.00 90 ASP A O 1
ATOM 775 N N . GLU A 1 91 ? 12.122 4.146 0.830 1.00 97.31 91 GLU A N 1
ATOM 776 C CA . GLU A 1 91 ? 12.756 3.498 -0.319 1.00 97.31 91 GLU A CA 1
ATOM 777 C C . GLU A 1 91 ? 13.587 2.280 0.105 1.00 97.31 91 GLU A C 1
ATOM 779 O O . GLU A 1 91 ? 13.571 1.255 -0.580 1.00 97.31 91 GLU A O 1
ATOM 784 N N . SER A 1 92 ? 14.286 2.357 1.242 1.00 97.94 92 SER A N 1
ATOM 785 C CA . SER A 1 92 ? 15.160 1.277 1.711 1.00 97.94 92 SER A CA 1
ATOM 786 C C . SER A 1 92 ? 14.342 0.061 2.130 1.00 97.94 92 SER A C 1
ATOM 788 O O . SER A 1 92 ? 14.663 -1.056 1.727 1.00 97.94 92 SER A O 1
ATOM 790 N N . TYR A 1 93 ? 13.251 0.279 2.865 1.00 98.19 93 TYR A N 1
ATOM 791 C CA . TYR A 1 93 ? 12.264 -0.744 3.191 1.00 98.19 93 TYR A CA 1
ATOM 792 C C . TYR A 1 93 ? 11.679 -1.368 1.927 1.00 98.19 93 TYR A C 1
ATOM 794 O O . TYR A 1 93 ? 11.579 -2.589 1.808 1.00 98.19 93 TYR A O 1
ATOM 802 N N . SER A 1 94 ? 11.337 -0.542 0.939 1.00 97.88 94 SER A N 1
ATOM 803 C CA . SER A 1 94 ? 10.754 -1.031 -0.310 1.00 97.88 94 SER A CA 1
ATOM 804 C C . SER A 1 94 ? 11.741 -1.885 -1.109 1.00 97.88 94 SER A C 1
ATOM 806 O O . SER A 1 94 ? 11.369 -2.907 -1.699 1.00 97.88 94 SER A O 1
ATOM 808 N N . LYS A 1 95 ? 13.026 -1.527 -1.061 1.00 97.06 95 LYS A N 1
ATOM 809 C CA . LYS A 1 95 ? 14.104 -2.294 -1.677 1.00 97.06 95 LYS A CA 1
ATOM 810 C C . LYS A 1 95 ? 14.327 -3.639 -1.002 1.00 97.06 95 LYS A C 1
ATOM 812 O O . LYS A 1 95 ? 14.500 -4.635 -1.703 1.00 97.06 95 LYS A O 1
ATOM 817 N N . THR A 1 96 ? 14.329 -3.676 0.327 1.00 97.50 96 THR A N 1
ATOM 818 C CA . THR A 1 96 ? 14.574 -4.900 1.103 1.00 97.50 96 THR A CA 1
ATOM 819 C C . THR A 1 96 ? 13.361 -5.820 1.163 1.00 97.50 96 THR A C 1
ATOM 821 O O . THR A 1 96 ? 13.546 -7.031 1.214 1.00 97.50 96 THR A O 1
ATOM 824 N N . THR A 1 97 ? 12.145 -5.274 1.110 1.00 96.94 97 THR A N 1
ATOM 825 C CA . THR A 1 97 ? 10.894 -6.037 1.259 1.00 96.94 97 THR A CA 1
ATOM 826 C C . THR A 1 97 ? 10.292 -6.451 -0.078 1.00 96.94 97 THR A C 1
ATOM 828 O O . THR A 1 97 ? 9.721 -7.529 -0.175 1.00 96.94 97 THR A O 1
ATOM 831 N N . PHE A 1 98 ? 10.430 -5.634 -1.128 1.00 96.94 98 PHE A N 1
ATOM 832 C CA . PHE A 1 98 ? 9.788 -5.881 -2.429 1.00 96.94 98 PHE A CA 1
ATOM 833 C C . PHE A 1 98 ? 10.764 -5.875 -3.616 1.00 96.94 98 PHE A C 1
ATOM 835 O O . PHE A 1 98 ? 10.366 -6.108 -4.759 1.00 96.94 98 PHE A O 1
ATOM 842 N N . GLY A 1 99 ? 12.046 -5.574 -3.393 1.00 96.12 99 GLY A N 1
ATOM 843 C CA . GLY A 1 99 ? 13.062 -5.545 -4.449 1.00 96.12 99 GLY A CA 1
ATOM 844 C C . GLY A 1 99 ? 12.988 -4.336 -5.393 1.00 96.12 99 GLY A C 1
ATOM 845 O O . GLY A 1 99 ? 13.740 -4.287 -6.371 1.00 96.12 99 GLY A O 1
ATOM 846 N N . ILE A 1 100 ? 12.131 -3.349 -5.114 1.00 95.94 100 ILE A N 1
ATOM 847 C CA . ILE A 1 100 ? 11.921 -2.154 -5.951 1.00 95.94 100 ILE A CA 1
ATOM 848 C C . ILE A 1 100 ? 12.793 -0.974 -5.492 1.00 95.94 100 ILE A C 1
ATOM 850 O O . ILE A 1 100 ? 13.168 -0.888 -4.332 1.00 95.94 100 ILE A O 1
ATOM 854 N N . ASN A 1 101 ? 13.137 -0.059 -6.404 1.00 95.19 101 ASN A N 1
ATOM 855 C CA . ASN A 1 101 ? 14.010 1.100 -6.115 1.00 95.19 101 ASN A CA 1
ATOM 856 C C . ASN A 1 101 ? 13.228 2.389 -5.811 1.00 95.19 101 ASN A C 1
ATOM 858 O O . ASN A 1 101 ? 13.737 3.485 -6.003 1.00 95.19 101 ASN A O 1
ATOM 862 N N . TYR A 1 102 ? 11.954 2.262 -5.471 1.00 96.06 102 TYR A N 1
ATOM 863 C CA . TYR A 1 102 ? 11.080 3.388 -5.172 1.00 96.06 102 TYR A CA 1
ATOM 864 C C . TYR A 1 102 ? 10.233 2.997 -3.968 1.00 96.06 102 TYR A C 1
ATOM 866 O O . TYR A 1 102 ? 9.928 1.806 -3.840 1.00 96.06 102 TYR A O 1
ATOM 874 N N . PRO A 1 103 ? 9.827 3.960 -3.128 1.00 97.62 103 PRO A N 1
ATOM 875 C CA . PRO A 1 103 ? 8.827 3.723 -2.099 1.00 97.62 103 PRO A CA 1
ATOM 876 C C . PRO A 1 103 ? 7.623 2.943 -2.636 1.00 97.62 103 PRO A C 1
ATOM 878 O O . PRO A 1 103 ? 7.163 3.189 -3.756 1.00 97.62 103 PRO A O 1
ATOM 881 N N . LEU A 1 104 ? 7.111 1.993 -1.854 1.00 97.94 104 LEU A N 1
ATOM 882 C CA . LEU A 1 104 ? 5.920 1.226 -2.204 1.00 97.94 104 LEU A CA 1
ATOM 883 C C . LEU A 1 104 ? 4.728 2.166 -2.412 1.00 97.94 104 LEU A C 1
ATOM 885 O O . LEU A 1 104 ? 3.999 2.031 -3.400 1.00 97.94 104 LEU A O 1
ATOM 889 N N . LEU A 1 105 ? 4.562 3.117 -1.492 1.00 97.62 105 LEU A N 1
ATOM 890 C CA . LEU A 1 105 ? 3.539 4.148 -1.502 1.00 97.62 105 LEU A CA 1
ATOM 891 C C . LEU A 1 105 ? 4.164 5.539 -1.614 1.00 97.62 105 LEU A C 1
ATOM 893 O O . LEU A 1 105 ? 5.250 5.813 -1.115 1.00 97.62 105 LEU A O 1
ATOM 897 N N . SER A 1 106 ? 3.430 6.444 -2.250 1.00 97.00 106 SER A N 1
ATOM 898 C CA . SER A 1 106 ? 3.778 7.861 -2.336 1.00 97.00 106 SER A CA 1
ATOM 899 C C . SER A 1 106 ? 2.534 8.725 -2.232 1.00 97.00 106 SER A C 1
ATOM 901 O O . SER A 1 106 ? 1.460 8.342 -2.685 1.00 97.00 106 SER A O 1
ATOM 903 N N . LEU A 1 107 ? 2.667 9.927 -1.677 1.00 95.31 107 LEU A N 1
ATOM 904 C CA . LEU A 1 107 ? 1.589 10.924 -1.691 1.00 95.31 107 LEU A CA 1
ATOM 905 C C . LEU A 1 107 ? 1.418 11.572 -3.075 1.00 95.31 107 LEU A C 1
ATOM 907 O O . LEU A 1 107 ? 0.391 12.183 -3.360 1.00 95.31 107 LEU A O 1
ATOM 911 N N . TYR A 1 108 ? 2.408 11.411 -3.954 1.00 93.75 108 TYR A N 1
ATOM 912 C CA . TYR A 1 108 ? 2.434 11.991 -5.290 1.00 93.75 108 TYR A CA 1
ATOM 913 C C . TYR A 1 108 ? 2.614 10.914 -6.355 1.00 93.75 108 TYR A C 1
ATOM 915 O O . TYR A 1 108 ? 3.419 9.992 -6.220 1.00 93.75 108 TYR A O 1
ATOM 923 N N . ARG A 1 109 ? 1.902 11.070 -7.470 1.00 91.94 109 ARG A N 1
ATOM 924 C CA . ARG A 1 109 ? 1.976 10.141 -8.605 1.00 91.94 109 ARG A CA 1
ATOM 925 C C . ARG A 1 109 ? 3.304 10.206 -9.373 1.00 91.94 109 ARG A C 1
ATOM 927 O O . ARG A 1 109 ? 3.688 9.240 -10.039 1.00 91.94 109 ARG A O 1
ATOM 934 N N . PHE A 1 110 ? 3.962 11.357 -9.345 1.00 92.31 110 PHE A N 1
ATOM 935 C CA . PHE A 1 110 ? 5.162 11.635 -10.123 1.00 92.31 110 PHE A CA 1
ATOM 936 C C . PHE A 1 110 ? 6.375 11.755 -9.204 1.00 92.31 110 PHE A C 1
ATOM 938 O O . PHE A 1 110 ? 6.236 12.211 -8.072 1.00 92.31 110 PHE A O 1
ATOM 945 N N . ASP A 1 111 ? 7.543 11.344 -9.698 1.00 88.88 111 ASP A N 1
ATOM 946 C CA . ASP A 1 111 ? 8.815 11.633 -9.029 1.00 88.88 111 ASP A CA 1
ATOM 947 C C . ASP A 1 111 ? 9.253 13.093 -9.259 1.00 88.88 111 ASP A C 1
ATOM 949 O O . ASP A 1 111 ? 8.634 13.833 -10.031 1.00 88.88 111 ASP A O 1
ATOM 953 N N . ASP A 1 112 ? 10.361 13.499 -8.635 1.00 88.06 112 ASP A N 1
ATOM 954 C CA . ASP A 1 112 ? 10.932 14.852 -8.757 1.00 88.06 112 ASP A CA 1
ATOM 955 C C . ASP A 1 112 ? 11.296 15.242 -10.200 1.00 88.06 112 ASP A C 1
ATOM 957 O O . ASP A 1 112 ? 11.508 16.414 -10.513 1.00 88.06 112 ASP A O 1
ATOM 961 N N . LYS A 1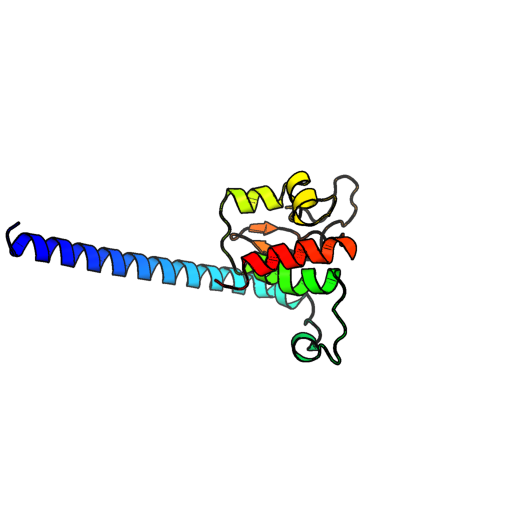 113 ? 11.382 14.258 -11.102 1.00 91.19 113 LYS A N 1
ATOM 962 C CA . LYS A 1 113 ? 11.679 14.435 -12.527 1.00 91.19 113 LYS A CA 1
ATOM 963 C C . LYS A 1 113 ? 10.424 14.328 -13.399 1.00 91.19 113 LYS A C 1
ATOM 965 O O . LYS A 1 113 ? 10.543 14.248 -14.621 1.00 91.19 113 LYS A O 1
ATOM 970 N N . LEU A 1 114 ? 9.237 14.349 -12.790 1.00 90.62 114 LEU A N 1
ATOM 971 C CA . LEU A 1 114 ? 7.928 14.262 -13.437 1.00 90.62 114 LEU A CA 1
ATOM 972 C C . LEU A 1 114 ? 7.663 12.935 -14.165 1.00 90.62 114 LEU A C 1
ATOM 974 O O . LEU A 1 114 ? 6.772 12.859 -15.016 1.00 90.62 114 LEU A O 1
ATOM 978 N N . TYR A 1 115 ? 8.384 11.862 -13.834 1.00 90.94 115 TYR A N 1
ATOM 979 C CA . TYR A 1 115 ? 8.069 10.540 -14.365 1.00 90.94 115 TYR A CA 1
ATOM 980 C C . TYR A 1 115 ? 6.936 9.894 -13.558 1.00 90.94 115 TYR A C 1
ATOM 982 O O . TYR A 1 115 ? 6.974 9.914 -12.325 1.00 90.94 115 TYR A O 1
ATOM 990 N N . PRO A 1 116 ? 5.939 9.268 -14.214 1.00 90.00 116 PRO A N 1
ATOM 991 C CA . PRO A 1 116 ? 4.835 8.601 -13.530 1.00 90.00 116 PRO A CA 1
ATOM 992 C C . PRO A 1 116 ? 5.295 7.246 -12.968 1.00 90.00 116 PRO A C 1
ATOM 994 O O . PRO A 1 116 ? 5.020 6.197 -13.548 1.00 90.00 116 PRO A O 1
ATOM 997 N N . ARG A 1 117 ? 6.044 7.266 -11.858 1.00 93.31 117 ARG A N 1
ATOM 998 C CA . ARG A 1 117 ? 6.563 6.056 -11.189 1.00 93.31 117 ARG A CA 1
ATOM 999 C C . ARG A 1 117 ? 5.475 5.256 -10.487 1.00 93.31 117 ARG A C 1
ATOM 1001 O O . ARG A 1 117 ? 5.657 4.060 -10.263 1.00 93.31 117 ARG A O 1
ATOM 1008 N N . TYR A 1 118 ? 4.333 5.876 -10.219 1.00 95.62 118 TYR A N 1
ATOM 1009 C CA . TYR A 1 118 ? 3.221 5.274 -9.502 1.00 95.62 118 TYR A CA 1
ATOM 1010 C C . TYR A 1 118 ? 1.997 5.097 -10.408 1.00 95.62 118 TYR A C 1
ATOM 1012 O O . TYR A 1 118 ? 1.824 5.803 -11.412 1.00 95.62 118 TYR A O 1
ATOM 1020 N N . TYR A 1 119 ? 1.148 4.122 -10.073 1.00 93.50 119 TYR A N 1
ATOM 1021 C CA . TYR A 1 119 ? -0.070 3.835 -10.820 1.00 93.50 119 TYR A CA 1
ATOM 1022 C C . TYR A 1 119 ? -0.970 5.067 -10.919 1.00 93.50 119 TYR A C 1
ATOM 1024 O O . TYR A 1 119 ? -0.919 5.989 -10.111 1.00 93.50 119 TYR A O 1
ATOM 1032 N N . LYS A 1 120 ? -1.800 5.097 -11.966 1.00 90.00 120 LYS A N 1
ATOM 1033 C CA . LYS A 1 120 ? -2.562 6.295 -12.327 1.00 90.00 120 LYS A CA 1
ATOM 1034 C C . LYS A 1 120 ? -3.548 6.740 -11.253 1.00 90.00 120 LYS A C 1
ATOM 1036 O O . LYS A 1 120 ? -3.742 7.945 -11.130 1.00 90.00 120 LYS A O 1
ATOM 1041 N N . TYR A 1 121 ? -4.178 5.807 -10.549 1.00 89.69 121 TYR A N 1
ATOM 1042 C CA . TYR A 1 121 ? -5.197 6.165 -9.577 1.00 89.69 121 TYR A CA 1
ATOM 1043 C C . TYR A 1 121 ? -4.820 5.684 -8.179 1.00 89.69 121 TYR A C 1
ATOM 1045 O O . TYR A 1 121 ? -4.127 4.663 -8.073 1.00 89.69 121 TYR A O 1
ATOM 1053 N N . PRO A 1 122 ? -5.233 6.450 -7.158 1.00 91.81 122 PRO A N 1
ATOM 1054 C CA . PRO A 1 122 ? -4.762 6.269 -5.803 1.00 91.81 122 PRO A CA 1
ATOM 1055 C C . PRO A 1 122 ? -5.385 5.040 -5.137 1.00 91.81 122 PRO A C 1
ATOM 1057 O O . PRO A 1 122 ? -6.362 4.460 -5.616 1.00 91.81 122 PRO A O 1
ATOM 1060 N N . LEU A 1 123 ? -4.761 4.662 -4.031 1.00 92.12 123 LEU A N 1
ATOM 1061 C CA . LEU A 1 123 ? -5.231 3.733 -3.027 1.00 92.12 123 LEU A CA 1
ATOM 1062 C C . LEU A 1 123 ? -5.675 4.505 -1.793 1.00 92.12 123 LEU A C 1
ATOM 1064 O O . LEU A 1 123 ? -5.111 5.559 -1.487 1.00 92.12 123 LEU A O 1
ATOM 1068 N N . LEU A 1 124 ? -6.598 3.922 -1.038 1.00 91.62 124 LEU A N 1
ATOM 1069 C CA . LEU A 1 124 ? -6.956 4.409 0.286 1.00 91.62 124 LEU A CA 1
ATOM 1070 C C . LEU A 1 124 ? -6.382 3.486 1.368 1.00 91.62 124 LEU A C 1
ATOM 1072 O O . LEU A 1 124 ? -6.939 2.432 1.657 1.00 91.62 124 LEU A O 1
ATOM 1076 N N . VAL A 1 125 ? -5.280 3.897 1.994 1.00 92.81 125 VAL A N 1
ATOM 1077 C CA . VAL A 1 125 ? -4.588 3.116 3.035 1.00 92.81 125 VAL A CA 1
ATOM 1078 C C . VAL A 1 125 ? -4.622 3.906 4.339 1.00 92.81 125 VAL A C 1
ATOM 1080 O O . VAL A 1 125 ? -4.228 5.071 4.359 1.00 92.81 125 VAL A O 1
ATOM 1083 N N . ASN A 1 126 ? -5.129 3.313 5.426 1.00 91.50 126 ASN A N 1
ATOM 1084 C CA . ASN A 1 126 ? -5.349 4.004 6.710 1.00 91.50 126 ASN A CA 1
ATOM 1085 C C . ASN A 1 126 ? -6.108 5.342 6.563 1.00 91.50 126 ASN A C 1
ATOM 1087 O O . ASN A 1 126 ? -5.739 6.352 7.163 1.00 91.50 126 ASN A O 1
ATOM 1091 N N . ALA A 1 127 ? -7.146 5.356 5.716 1.00 88.06 127 ALA A N 1
ATOM 1092 C CA . ALA A 1 127 ? -7.929 6.547 5.366 1.00 88.06 127 ALA A CA 1
ATOM 1093 C C . ALA A 1 127 ? -7.115 7.706 4.743 1.00 88.06 127 ALA A C 1
ATOM 1095 O O . ALA A 1 127 ? -7.551 8.856 4.768 1.00 88.06 127 ALA A O 1
ATOM 1096 N N . LYS A 1 128 ? -5.940 7.420 4.169 1.00 90.00 128 LYS A N 1
ATOM 1097 C CA . LYS A 1 128 ? -5.119 8.383 3.426 1.00 90.00 128 LYS A CA 1
ATOM 1098 C C . LYS A 1 128 ? -5.009 7.968 1.964 1.00 90.00 128 LYS A C 1
ATOM 1100 O O . LYS A 1 128 ? -4.681 6.819 1.663 1.00 90.00 128 LYS A O 1
ATOM 1105 N N . GLU A 1 129 ? -5.251 8.917 1.062 1.00 93.62 129 GLU A N 1
ATOM 1106 C CA . GLU A 1 129 ? -4.978 8.718 -0.360 1.00 93.62 129 GLU A CA 1
ATOM 1107 C C . GLU A 1 129 ? -3.470 8.674 -0.613 1.00 93.62 129 GLU A C 1
ATOM 1109 O O . GLU A 1 129 ? -2.712 9.562 -0.216 1.00 93.62 129 GLU A O 1
ATOM 1114 N N . CYS A 1 130 ? -3.035 7.625 -1.299 1.00 95.62 130 CYS A N 1
ATOM 1115 C CA . CYS A 1 130 ? -1.651 7.414 -1.696 1.00 95.62 130 CYS A CA 1
ATOM 1116 C C . CYS A 1 130 ? -1.596 6.710 -3.054 1.00 95.62 130 CYS A C 1
ATOM 1118 O O . CYS A 1 130 ? -2.593 6.211 -3.554 1.00 95.62 130 CYS A O 1
ATOM 1120 N N . TYR A 1 131 ? -0.435 6.663 -3.688 1.00 96.19 131 TYR A N 1
ATOM 1121 C CA . TYR A 1 131 ? -0.232 6.024 -4.979 1.00 96.19 131 TYR A CA 1
ATOM 1122 C C . TYR A 1 131 ? 0.711 4.841 -4.824 1.00 96.19 131 TYR A C 1
ATOM 1124 O O . TYR A 1 131 ? 1.779 4.968 -4.234 1.00 96.19 131 TYR A O 1
ATOM 1132 N N . LEU A 1 132 ? 0.330 3.703 -5.402 1.00 96.88 132 LEU A N 1
ATOM 1133 C CA . LEU A 1 132 ? 1.137 2.487 -5.408 1.00 96.88 132 LEU A CA 1
ATOM 1134 C C . LEU A 1 132 ? 2.184 2.529 -6.519 1.00 96.88 132 LEU A C 1
ATOM 1136 O O . LEU A 1 132 ? 1.873 2.896 -7.656 1.00 96.88 132 LEU A O 1
ATOM 1140 N N . CYS A 1 133 ? 3.414 2.124 -6.208 1.00 96.50 133 CYS A N 1
ATOM 1141 C CA . CYS A 1 133 ? 4.497 2.032 -7.179 1.00 96.50 133 CYS A CA 1
ATOM 1142 C C . CYS A 1 133 ? 4.079 1.166 -8.377 1.00 96.50 133 CYS A C 1
ATOM 1144 O O . CYS A 1 133 ? 3.415 0.142 -8.227 1.00 96.50 133 CYS A O 1
ATOM 1146 N N . SER A 1 134 ? 4.454 1.581 -9.585 1.00 94.62 134 SER A N 1
ATOM 1147 C CA . SER A 1 134 ? 4.166 0.853 -10.832 1.00 94.62 134 SER A CA 1
ATOM 1148 C C . SER A 1 134 ? 5.391 0.131 -11.402 1.00 94.62 134 SER A C 1
ATOM 1150 O O . SER A 1 134 ? 5.281 -0.590 -12.394 1.00 94.62 134 SER A O 1
ATOM 1152 N N . GLN A 1 13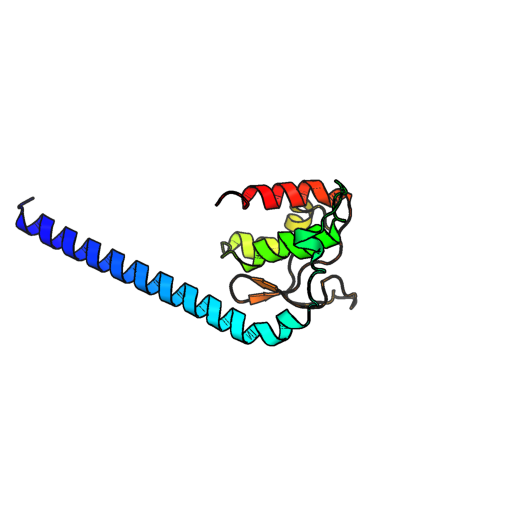5 ? 6.564 0.313 -10.788 1.00 93.12 135 GLN A N 1
ATOM 1153 C CA . GLN A 1 135 ? 7.840 -0.201 -11.280 1.00 93.12 135 GLN A CA 1
ATOM 1154 C C . GLN A 1 135 ? 8.144 -1.591 -10.720 1.00 93.12 135 GLN A C 1
ATOM 1156 O O . GLN A 1 135 ? 8.930 -1.745 -9.789 1.00 93.12 135 GLN A O 1
ATOM 1161 N N . TRP A 1 136 ? 7.526 -2.603 -11.322 1.00 95.00 136 TRP A N 1
ATOM 1162 C CA . TRP A 1 136 ? 7.684 -3.996 -10.916 1.00 95.00 136 TRP A CA 1
ATOM 1163 C C . TRP A 1 136 ? 8.510 -4.787 -11.920 1.00 95.00 136 TRP A C 1
ATOM 1165 O O . TRP A 1 136 ? 8.341 -4.651 -13.133 1.00 95.00 136 TRP A O 1
ATOM 1175 N N . PHE A 1 137 ? 9.368 -5.659 -11.401 1.00 93.44 137 PHE A N 1
ATOM 1176 C CA . PHE A 1 137 ? 10.190 -6.576 -12.183 1.00 93.44 137 PHE A CA 1
ATOM 1177 C C . PHE A 1 137 ? 9.872 -8.004 -11.756 1.00 93.44 137 PHE A C 1
ATOM 1179 O O . PHE A 1 137 ? 9.543 -8.236 -10.597 1.00 93.44 137 PHE A O 1
ATOM 1186 N N . GLU A 1 138 ? 9.971 -8.978 -12.661 1.00 92.19 138 GLU A N 1
ATOM 1187 C CA . GLU A 1 138 ? 9.630 -10.371 -12.319 1.00 92.19 138 GLU A CA 1
ATOM 1188 C C . GLU A 1 138 ? 10.502 -10.924 -11.177 1.00 92.19 138 GLU A C 1
ATOM 1190 O O . GLU A 1 138 ? 10.023 -11.724 -10.382 1.00 92.19 138 GLU A O 1
ATOM 1195 N N . GLY A 1 139 ? 11.732 -10.422 -11.009 1.00 93.50 139 GLY A N 1
ATOM 1196 C CA . GLY A 1 139 ? 12.586 -10.763 -9.863 1.00 93.50 139 GLY A CA 1
ATOM 1197 C C . GLY A 1 139 ? 12.033 -10.337 -8.494 1.00 93.50 139 GLY A C 1
ATOM 1198 O O . GLY A 1 139 ? 12.450 -10.885 -7.484 1.00 93.50 139 GLY A O 1
ATOM 1199 N N . SER A 1 140 ? 11.075 -9.406 -8.441 1.00 94.12 140 SER A N 1
ATOM 1200 C CA . SER A 1 140 ? 10.391 -8.996 -7.203 1.00 94.12 140 SER A CA 1
ATOM 1201 C C . SER A 1 140 ? 9.292 -9.968 -6.764 1.00 94.12 140 SER A C 1
ATOM 1203 O O . SER A 1 140 ? 8.735 -9.809 -5.680 1.00 94.12 140 SER A O 1
ATOM 1205 N N . ARG A 1 141 ? 8.929 -10.949 -7.601 1.00 94.31 141 ARG A N 1
ATOM 1206 C CA . ARG A 1 141 ? 7.751 -11.799 -7.391 1.00 94.31 141 ARG A CA 1
ATOM 1207 C C . ARG A 1 141 ? 7.771 -12.552 -6.072 1.00 94.31 141 ARG A C 1
ATOM 1209 O O . ARG A 1 141 ? 6.788 -12.484 -5.343 1.00 94.31 141 ARG A O 1
ATOM 1216 N N . GLU A 1 142 ? 8.856 -13.264 -5.782 1.00 94.62 142 GLU A N 1
ATOM 1217 C CA . GLU A 1 142 ? 8.950 -14.075 -4.564 1.00 94.62 142 GLU A CA 1
ATOM 1218 C C . GLU A 1 142 ? 8.801 -13.204 -3.318 1.00 94.62 142 GLU A C 1
ATOM 1220 O O . GLU A 1 142 ? 8.024 -13.535 -2.432 1.00 94.62 142 GLU A O 1
ATOM 1225 N N . MET A 1 143 ? 9.434 -12.030 -3.314 1.00 96.50 143 MET A N 1
ATOM 1226 C CA . MET A 1 143 ? 9.362 -11.085 -2.200 1.00 96.50 143 MET A CA 1
ATOM 1227 C C . MET A 1 143 ? 7.941 -10.541 -1.996 1.00 96.50 143 MET A C 1
ATOM 1229 O O . MET A 1 143 ? 7.456 -10.469 -0.869 1.00 96.50 143 MET A O 1
ATOM 1233 N N . VAL A 1 144 ? 7.232 -10.219 -3.086 1.00 95.44 144 VAL A N 1
ATOM 1234 C CA . VAL A 1 144 ? 5.819 -9.819 -3.008 1.00 95.44 144 VAL A CA 1
ATOM 1235 C C . VAL A 1 144 ? 4.966 -10.967 -2.473 1.00 95.44 144 VAL A C 1
ATOM 1237 O O . VAL A 1 144 ? 4.166 -10.748 -1.573 1.00 95.44 144 VAL A O 1
ATOM 1240 N N . LEU A 1 145 ? 5.132 -12.189 -2.981 1.00 93.94 145 LEU A N 1
ATOM 1241 C CA . LEU A 1 145 ? 4.387 -13.352 -2.492 1.00 93.94 145 LEU A CA 1
ATOM 1242 C C . LEU A 1 145 ? 4.660 -13.621 -1.009 1.00 93.94 145 LEU A C 1
ATOM 1244 O O . LEU A 1 145 ? 3.729 -13.907 -0.264 1.00 93.94 145 LEU A O 1
ATOM 1248 N N . ASP A 1 146 ? 5.909 -13.509 -0.567 1.00 95.00 146 ASP A N 1
ATOM 1249 C CA . ASP A 1 146 ? 6.283 -13.695 0.834 1.00 95.00 146 ASP A CA 1
ATOM 1250 C C . ASP A 1 146 ? 5.706 -12.607 1.736 1.00 95.00 146 ASP A C 1
ATOM 1252 O O . ASP A 1 146 ? 5.296 -12.905 2.858 1.00 95.00 146 ASP A O 1
ATOM 1256 N N . PHE A 1 147 ? 5.595 -11.371 1.246 1.00 94.75 147 PHE A N 1
ATOM 1257 C CA . PHE A 1 147 ? 4.833 -10.331 1.928 1.00 94.75 147 PHE A CA 1
ATOM 1258 C C . PHE A 1 147 ? 3.348 -10.707 2.025 1.00 94.75 147 PHE A C 1
ATOM 1260 O O . PHE A 1 147 ? 2.791 -10.707 3.116 1.00 94.75 147 PHE A O 1
ATOM 1267 N N . LEU A 1 148 ? 2.702 -11.096 0.920 1.00 92.06 148 LEU A N 1
ATOM 1268 C CA . LEU A 1 148 ? 1.268 -11.427 0.912 1.00 92.06 148 LEU A CA 1
ATOM 1269 C C . LEU A 1 148 ? 0.934 -12.612 1.834 1.00 92.06 148 LEU A C 1
ATOM 1271 O O . LEU A 1 148 ? -0.045 -12.548 2.576 1.00 92.06 148 LEU A O 1
ATOM 1275 N N . LYS A 1 149 ? 1.775 -13.655 1.860 1.00 92.06 149 LYS A N 1
ATOM 1276 C CA . LYS A 1 149 ? 1.599 -14.838 2.726 1.00 92.06 149 LYS A CA 1
ATOM 1277 C C . LYS A 1 149 ? 1.535 -14.495 4.214 1.00 92.06 149 LYS A C 1
ATOM 1279 O O . LYS A 1 149 ? 0.858 -15.198 4.964 1.00 92.06 149 LYS A O 1
ATOM 1284 N N . GLN A 1 150 ? 2.219 -13.433 4.650 1.00 90.31 150 GLN A N 1
ATOM 1285 C CA . GLN A 1 150 ? 2.173 -12.975 6.046 1.00 90.31 150 GLN A CA 1
ATOM 1286 C C . GLN A 1 150 ? 0.769 -12.505 6.450 1.00 90.31 150 GLN A C 1
ATOM 1288 O O . GLN A 1 150 ? 0.435 -12.518 7.633 1.00 90.31 150 GLN A O 1
ATOM 1293 N N . TYR A 1 151 ? -0.064 -12.137 5.472 1.00 85.31 151 TYR A N 1
ATOM 1294 C CA . TYR A 1 151 ? -1.373 -11.529 5.691 1.00 85.31 151 TYR A CA 1
ATOM 1295 C C . TYR A 1 151 ? -2.546 -12.325 5.091 1.00 85.31 151 TYR A C 1
ATOM 1297 O O . TYR A 1 151 ? -3.689 -11.933 5.302 1.00 85.31 151 TYR A O 1
ATOM 1305 N N . GLU A 1 152 ? -2.297 -13.448 4.405 1.00 71.81 152 GLU A N 1
ATOM 1306 C CA . GLU A 1 152 ? -3.332 -14.350 3.856 1.00 71.81 152 GLU A CA 1
ATOM 1307 C C . GLU A 1 152 ? -4.056 -15.213 4.918 1.00 71.81 152 GLU A C 1
ATOM 1309 O O . GLU A 1 152 ? -5.073 -15.821 4.600 1.00 71.81 152 GLU A O 1
ATOM 1314 N N . ASN A 1 153 ? -3.571 -15.275 6.170 1.00 52.53 153 ASN A N 1
ATOM 1315 C CA . ASN A 1 153 ? -4.072 -16.192 7.216 1.00 52.53 153 ASN A CA 1
ATOM 1316 C C . ASN A 1 153 ? -4.621 -15.505 8.491 1.00 52.53 153 ASN A C 1
ATOM 1318 O O . ASN A 1 153 ? -4.586 -16.103 9.569 1.00 52.53 153 ASN A O 1
ATOM 1322 N N . LEU A 1 154 ? -5.105 -14.264 8.396 1.00 45.88 154 LEU A N 1
ATOM 1323 C CA . LEU A 1 154 ? -5.762 -13.531 9.493 1.00 45.88 154 LEU A CA 1
ATOM 1324 C C . LEU A 1 154 ? -7.171 -13.119 9.077 1.00 45.88 154 LEU A C 1
ATOM 1326 O O . LEU A 1 154 ? -8.089 -13.295 9.904 1.00 45.88 154 LEU A O 1
#

pLDDT: mean 83.14, std 17.4, range [36.19, 98.19]

Secondary structure (DSSP, 8-state):
--HHHHHHHHHHHHHHHHHHHHHHHHHHHHHHHHHHHHHHHHTTS----GGGS---TTPPPPHHHHIIIIIHHHHHHS---HHHHHHTT-HHHHHHHH--SS-SEESSSS-TT----B-SS-EEETTEEEEEB----GGGHHHHHHHHHTTTT-

Radius of gyration: 20.67 Å; chains: 1; bounding box: 37×38×66 Å

Foldseek 3Di:
DDPVVVVVVVVVVVVVVVVVVVVVVVVVVVLVVLVVVCVVVVPVVDDPPVCVVVPPDPDDDDPLVCCVPQVLCLQQVDADDPVVVVLQQDQVSCCVQQVDRGRQKAQDQADPVRHRQFDPAWGQGNNDTITGGNDDDSVRRVSVVVVSVVPPPD